Protein AF-A0A976J2D1-F1 (afdb_monomer_lite)

Radius of gyration: 16.51 Å; chains: 1; bounding box: 38×52×34 Å

Structure (mmCIF, N/CA/C/O backbone):
data_AF-A0A976J2D1-F1
#
_entry.id   AF-A0A976J2D1-F1
#
loop_
_atom_site.group_PDB
_atom_site.id
_atom_site.type_symbol
_atom_site.label_atom_id
_atom_site.label_alt_id
_atom_site.label_comp_id
_atom_site.label_asym_id
_atom_site.label_entity_id
_atom_site.label_seq_id
_atom_site.pdbx_PDB_ins_code
_atom_site.Cartn_x
_atom_site.Cartn_y
_atom_site.Cartn_z
_atom_site.occupancy
_atom_site.B_iso_or_equiv
_atom_site.auth_seq_id
_atom_site.auth_comp_id
_atom_site.auth_asym_id
_atom_site.auth_atom_id
_atom_site.pdbx_PDB_model_num
ATOM 1 N N . MET A 1 1 ? 0.236 -21.649 -8.157 1.00 49.22 1 MET A N 1
ATOM 2 C CA . MET A 1 1 ? 1.305 -20.786 -8.704 1.00 49.22 1 MET A CA 1
ATOM 3 C C . MET A 1 1 ? 1.062 -20.647 -10.199 1.00 49.22 1 MET A C 1
ATOM 5 O O . MET A 1 1 ? 0.714 -21.644 -10.824 1.00 49.22 1 MET A O 1
ATOM 9 N N . GLU A 1 2 ? 1.106 -19.418 -10.703 1.00 52.53 2 GLU A N 1
ATOM 10 C CA . GLU A 1 2 ? 0.626 -18.976 -12.023 1.00 52.53 2 GLU A CA 1
ATOM 11 C C . GLU A 1 2 ? 1.461 -19.547 -13.192 1.00 52.53 2 GLU A C 1
ATOM 13 O O . GLU A 1 2 ? 2.640 -19.849 -13.018 1.00 52.53 2 GLU A O 1
ATOM 18 N N . ARG A 1 3 ? 0.825 -19.800 -14.349 1.00 54.25 3 ARG A N 1
ATOM 19 C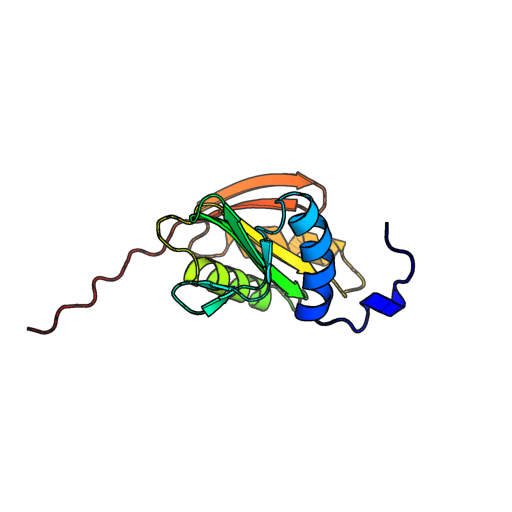 CA . ARG A 1 3 ? 1.388 -20.587 -15.471 1.00 54.25 3 ARG A CA 1
ATOM 20 C C . ARG A 1 3 ? 1.368 -19.867 -16.832 1.00 54.25 3 ARG A C 1
ATOM 22 O O . ARG A 1 3 ? 1.722 -20.495 -17.827 1.00 54.25 3 ARG A O 1
ATOM 29 N N . SER A 1 4 ? 0.962 -18.597 -16.918 1.00 60.34 4 SER A N 1
ATOM 30 C CA . SER A 1 4 ? 0.908 -17.855 -18.186 1.00 60.34 4 SER A CA 1
ATOM 31 C C . SER A 1 4 ? 1.179 -16.355 -17.989 1.00 60.34 4 SER A C 1
ATOM 33 O O . SER A 1 4 ? 0.240 -15.556 -17.933 1.00 60.34 4 SER A O 1
ATOM 35 N N . PRO A 1 5 ? 2.459 -15.940 -17.969 1.00 63.16 5 PRO A N 1
ATOM 36 C CA . PRO A 1 5 ? 2.850 -14.546 -17.742 1.00 63.16 5 PRO A CA 1
ATOM 37 C C . PRO A 1 5 ? 2.219 -13.564 -18.741 1.00 63.16 5 PRO A C 1
ATOM 39 O O . PRO A 1 5 ? 1.953 -12.411 -18.415 1.00 63.16 5 PRO A O 1
ATOM 42 N N . HIS A 1 6 ? 1.944 -14.036 -19.962 1.00 64.62 6 HIS A N 1
ATOM 43 C CA . HIS A 1 6 ? 1.296 -13.253 -21.013 1.00 64.62 6 HIS A CA 1
ATOM 44 C C . HIS A 1 6 ? -0.165 -12.931 -20.687 1.00 64.62 6 HIS A C 1
ATOM 46 O O . HIS A 1 6 ? -0.633 -11.857 -21.038 1.00 64.62 6 HIS A O 1
ATOM 52 N N . ALA A 1 7 ? -0.874 -13.815 -19.977 1.00 62.44 7 ALA A N 1
ATOM 53 C CA . ALA A 1 7 ? -2.265 -13.571 -19.605 1.00 62.44 7 ALA A CA 1
ATOM 54 C C . ALA A 1 7 ? -2.401 -12.395 -18.624 1.00 62.44 7 ALA A C 1
ATOM 56 O O . ALA A 1 7 ? -3.418 -11.716 -18.641 1.00 62.44 7 ALA A O 1
ATOM 57 N N . TYR A 1 8 ? -1.376 -12.131 -17.807 1.00 71.00 8 TYR A N 1
ATOM 58 C CA . TYR A 1 8 ? -1.378 -11.067 -16.796 1.00 71.00 8 TYR A CA 1
ATOM 59 C C . TYR A 1 8 ? -0.777 -9.747 -17.291 1.00 71.00 8 TYR A C 1
ATOM 61 O O . TYR A 1 8 ? -0.958 -8.715 -16.643 1.00 71.00 8 TYR A O 1
ATOM 69 N N . ALA A 1 9 ? -0.066 -9.757 -18.423 1.00 73.94 9 ALA A N 1
ATOM 70 C CA . ALA A 1 9 ? 0.639 -8.582 -18.935 1.00 73.94 9 ALA A CA 1
ATOM 71 C C . ALA A 1 9 ? -0.316 -7.414 -19.237 1.00 73.94 9 ALA A C 1
ATOM 73 O O . ALA A 1 9 ? 0.001 -6.260 -18.928 1.00 73.94 9 ALA A O 1
ATOM 74 N N . ASP A 1 10 ? -1.502 -7.736 -19.759 1.00 80.50 10 ASP A N 1
ATOM 75 C CA . ASP A 1 10 ? -2.490 -6.756 -20.216 1.00 80.50 10 ASP A CA 1
ATOM 76 C C . ASP A 1 10 ? -3.620 -6.507 -19.200 1.00 80.50 10 ASP A C 1
ATOM 78 O O . ASP A 1 10 ? -4.392 -5.566 -19.365 1.00 80.50 10 ASP A O 1
ATOM 82 N N . MET A 1 11 ? -3.690 -7.284 -18.110 1.00 83.81 11 MET A N 1
ATOM 83 C CA . MET A 1 11 ? -4.742 -7.162 -17.090 1.00 83.81 11 MET A CA 1
ATOM 84 C C . MET A 1 11 ? -4.606 -5.880 -16.275 1.00 83.81 11 MET A C 1
ATOM 86 O O . MET A 1 11 ? -3.611 -5.693 -15.573 1.00 83.81 11 MET A O 1
ATOM 90 N N . ASP A 1 12 ? -5.612 -5.016 -16.317 1.00 85.69 12 ASP A N 1
ATOM 91 C CA . ASP A 1 12 ? -5.690 -3.832 -15.464 1.00 85.69 12 ASP A CA 1
ATOM 92 C C . ASP A 1 12 ? -5.867 -4.169 -13.967 1.00 85.69 12 ASP A C 1
ATOM 94 O O . ASP A 1 12 ? -5.976 -5.328 -13.561 1.00 85.69 12 ASP A O 1
ATOM 98 N N . GLU A 1 13 ? -5.838 -3.135 -13.121 1.00 85.94 13 GLU A N 1
ATOM 99 C CA . GLU A 1 13 ? -5.974 -3.260 -11.660 1.00 85.94 13 GLU A CA 1
ATOM 100 C C . GLU A 1 13 ? -7.271 -3.989 -11.270 1.00 85.94 13 GLU A C 1
ATOM 102 O O . GLU A 1 13 ? -7.261 -4.830 -10.368 1.00 85.94 13 GLU A O 1
ATOM 107 N N . GLU A 1 14 ? -8.359 -3.730 -12.000 1.00 81.00 14 GLU A N 1
ATOM 108 C CA . GLU A 1 14 ? -9.673 -4.331 -11.779 1.00 81.00 14 GLU A CA 1
ATOM 109 C C . GLU A 1 14 ? -9.680 -5.834 -12.094 1.00 81.00 14 GLU A C 1
ATOM 111 O O . GLU A 1 14 ? -10.170 -6.651 -11.309 1.00 81.00 14 GLU A O 1
ATOM 116 N N . THR A 1 15 ? -9.073 -6.221 -13.214 1.00 83.19 15 THR A N 1
ATOM 117 C CA . THR A 1 15 ? -8.966 -7.624 -13.618 1.00 83.19 15 THR A CA 1
ATOM 118 C C . THR A 1 15 ? -8.052 -8.402 -12.668 1.00 83.19 15 THR A C 1
ATOM 120 O O . THR A 1 15 ? -8.376 -9.518 -12.251 1.00 83.19 15 THR A O 1
ATOM 123 N N . LEU A 1 16 ? -6.929 -7.799 -12.259 1.00 85.69 16 LEU A N 1
ATOM 124 C CA . LEU A 1 16 ? -6.004 -8.384 -11.284 1.00 85.69 16 LEU A CA 1
ATOM 125 C C . LEU A 1 16 ? -6.659 -8.568 -9.914 1.00 85.69 16 LEU A C 1
ATOM 127 O O . LEU A 1 16 ? -6.451 -9.600 -9.273 1.00 85.69 16 LEU A O 1
ATOM 131 N N . ARG A 1 17 ? -7.506 -7.629 -9.481 1.00 86.19 17 ARG A N 1
ATOM 132 C CA . ARG A 1 17 ? -8.272 -7.734 -8.232 1.00 86.19 17 ARG A CA 1
ATOM 133 C C . ARG A 1 17 ? -9.086 -9.029 -8.154 1.00 86.19 17 ARG A C 1
ATOM 135 O O . ARG A 1 17 ? -9.125 -9.655 -7.090 1.00 86.19 17 ARG A O 1
ATOM 142 N N . PHE A 1 18 ? -9.726 -9.464 -9.244 1.00 78.06 18 PHE A N 1
ATOM 143 C CA . PHE A 1 18 ? -10.544 -10.687 -9.228 1.00 78.06 18 PHE A CA 1
ATOM 144 C C . PHE A 1 18 ? -9.746 -11.940 -8.843 1.00 78.06 18 PHE A C 1
ATOM 146 O O . PHE A 1 18 ? -10.285 -12.831 -8.186 1.00 78.06 18 PHE A O 1
ATOM 153 N N . GLN A 1 19 ? -8.448 -11.973 -9.152 1.00 81.88 19 GLN A N 1
ATOM 154 C CA . GLN A 1 19 ? -7.547 -13.071 -8.783 1.00 81.88 19 GLN A CA 1
ATOM 155 C C . GLN A 1 19 ? -7.400 -13.221 -7.260 1.00 81.88 19 GLN A C 1
ATOM 157 O O . GLN A 1 19 ? -7.154 -14.322 -6.770 1.00 81.88 19 GLN A O 1
ATOM 162 N N . PHE A 1 20 ? -7.592 -12.134 -6.506 1.00 82.19 20 PHE A N 1
ATOM 163 C CA . PHE A 1 20 ? -7.569 -12.131 -5.042 1.00 82.19 20 PHE A CA 1
ATOM 164 C C . PHE A 1 20 ? -8.960 -12.306 -4.436 1.00 82.19 20 PHE A C 1
ATOM 166 O O . PHE A 1 20 ? -9.099 -12.973 -3.413 1.00 82.19 20 PHE A O 1
ATOM 173 N N . LEU A 1 21 ? -10.006 -11.762 -5.063 1.00 77.25 21 LEU A N 1
ATOM 174 C CA . LEU A 1 21 ? -11.371 -11.892 -4.545 1.00 77.25 21 LEU A CA 1
ATOM 175 C C . LEU A 1 21 ? -11.855 -13.340 -4.493 1.00 77.25 21 LEU A C 1
ATOM 177 O O . LEU A 1 21 ? -12.550 -13.697 -3.548 1.00 77.25 21 LEU A O 1
ATOM 181 N N . VAL A 1 22 ? -11.484 -14.181 -5.461 1.00 75.81 22 VAL A N 1
ATOM 182 C CA . VAL A 1 22 ? -11.879 -15.601 -5.479 1.00 75.81 22 VAL A CA 1
ATOM 183 C C . VAL A 1 22 ? -11.387 -16.359 -4.231 1.00 75.81 22 VAL A C 1
ATOM 185 O O . VAL A 1 22 ? -12.225 -16.895 -3.502 1.00 75.81 22 VAL A O 1
ATOM 188 N N . PRO A 1 23 ? -10.075 -16.397 -3.912 1.00 77.44 23 PRO A N 1
ATOM 189 C CA . PRO A 1 23 ? -9.601 -17.078 -2.708 1.00 77.44 23 PRO A CA 1
ATOM 190 C C . PRO A 1 23 ? -10.050 -16.390 -1.411 1.00 77.44 23 PRO A C 1
ATOM 192 O O . PRO A 1 23 ? -10.296 -17.076 -0.419 1.00 77.44 23 PRO A O 1
ATOM 195 N N . LEU A 1 24 ? -10.195 -15.058 -1.399 1.00 79.19 24 LEU A N 1
ATOM 196 C CA . LEU A 1 24 ? -10.734 -14.347 -0.235 1.00 79.19 24 LEU A CA 1
ATOM 197 C C . LEU A 1 24 ? -12.188 -14.749 0.035 1.00 79.19 24 LEU A C 1
ATOM 199 O O . LEU A 1 24 ? -12.519 -15.066 1.172 1.00 79.19 24 LEU A O 1
ATOM 203 N N . ASN A 1 25 ? -13.036 -14.828 -0.991 1.00 73.38 25 ASN A N 1
ATOM 204 C CA . ASN A 1 25 ? -14.426 -15.258 -0.829 1.00 73.38 25 ASN A CA 1
ATOM 205 C C . ASN A 1 25 ? -14.563 -16.714 -0.394 1.00 73.38 25 ASN A C 1
ATOM 207 O O . ASN A 1 25 ? -15.468 -17.021 0.374 1.00 73.38 25 ASN A O 1
ATOM 211 N N . ALA A 1 26 ? -13.652 -17.596 -0.812 1.00 73.94 26 ALA A N 1
ATOM 212 C CA . ALA A 1 26 ? -13.616 -18.964 -0.301 1.00 73.94 26 ALA A CA 1
ATOM 213 C C . ALA A 1 26 ? -13.276 -19.015 1.201 1.00 73.94 26 ALA A C 1
ATOM 215 O O . ALA A 1 26 ? -13.805 -19.852 1.925 1.00 73.94 26 ALA A O 1
ATOM 216 N N . LYS A 1 27 ? -12.400 -18.120 1.676 1.00 76.25 27 LYS A N 1
ATOM 217 C CA . LYS A 1 27 ? -11.959 -18.070 3.078 1.00 76.25 27 LYS A CA 1
ATOM 218 C C . LYS A 1 27 ? -12.945 -17.357 4.004 1.00 76.25 27 LYS A C 1
ATOM 220 O O . LYS A 1 27 ? -13.070 -17.740 5.160 1.00 76.25 27 LYS A O 1
ATOM 225 N N . PHE A 1 28 ? -13.580 -16.299 3.517 1.00 69.62 28 PHE A N 1
ATOM 226 C CA . PHE A 1 28 ? -14.510 -15.463 4.278 1.00 69.62 28 PHE A CA 1
ATOM 227 C C . PHE A 1 28 ? -15.972 -15.763 3.921 1.00 69.62 28 PHE A C 1
ATOM 229 O O . PHE A 1 28 ? -16.818 -14.897 4.084 1.00 69.62 28 PHE A O 1
ATOM 236 N N . GLU A 1 29 ? -16.260 -16.956 3.384 1.00 69.25 29 GLU A N 1
ATOM 237 C CA . GLU A 1 29 ? -17.617 -17.452 3.086 1.00 69.25 29 GLU A CA 1
ATOM 238 C C . GLU A 1 29 ? -18.508 -16.451 2.316 1.00 69.25 29 GLU A C 1
ATOM 240 O O . GLU A 1 29 ? -19.706 -16.331 2.554 1.00 69.25 29 GLU A O 1
ATOM 245 N N . GLY A 1 30 ? -17.921 -15.714 1.366 1.00 60.78 30 GLY A N 1
ATOM 246 C CA . GLY A 1 30 ? -18.632 -14.718 0.554 1.00 60.78 30 GLY A CA 1
ATOM 247 C C . GLY A 1 30 ? -18.718 -13.305 1.149 1.00 60.78 30 GLY A C 1
ATOM 248 O O . GLY A 1 30 ? -19.339 -12.429 0.544 1.00 60.78 30 GLY A O 1
ATOM 249 N N . GLU A 1 31 ? -18.095 -13.034 2.301 1.00 64.00 31 GLU A N 1
ATOM 250 C CA . GLU A 1 31 ? -18.097 -11.696 2.911 1.00 64.00 31 GLU A CA 1
ATOM 251 C C . GLU A 1 31 ? -17.081 -10.709 2.277 1.00 64.00 31 GLU A C 1
ATOM 253 O O . GLU A 1 31 ? -16.995 -9.551 2.709 1.00 64.00 31 GLU A O 1
ATOM 258 N N . ALA A 1 32 ? -16.327 -11.121 1.244 1.00 58.47 32 ALA A N 1
ATOM 259 C CA . ALA A 1 32 ? -15.401 -10.263 0.499 1.00 58.47 32 ALA A CA 1
ATOM 260 C C . ALA A 1 32 ? -16.056 -9.694 -0.776 1.00 58.47 32 ALA A C 1
ATOM 262 O O . ALA A 1 32 ? -16.336 -10.392 -1.752 1.00 58.47 32 ALA A O 1
ATOM 263 N N . ARG A 1 33 ? -16.266 -8.380 -0.803 1.00 59.31 33 ARG A N 1
ATOM 264 C CA . ARG A 1 33 ? -16.877 -7.663 -1.927 1.00 59.31 33 ARG A CA 1
ATOM 265 C C . ARG A 1 33 ? -15.809 -6.939 -2.743 1.00 59.31 33 ARG A C 1
ATOM 267 O O . ARG A 1 33 ? -14.901 -6.326 -2.183 1.00 59.31 33 ARG A O 1
ATOM 274 N N . GLY A 1 34 ? -15.928 -7.010 -4.067 1.00 52.91 34 GLY A N 1
ATOM 275 C CA . GLY A 1 34 ? -15.244 -6.090 -4.973 1.00 52.91 34 GLY A CA 1
ATOM 276 C C . GLY A 1 34 ? -16.065 -4.817 -5.134 1.00 52.91 34 GLY A C 1
ATOM 277 O O . GLY A 1 34 ? -17.291 -4.896 -5.109 1.00 52.91 34 GLY A O 1
ATOM 278 N N . GLU A 1 35 ? -15.402 -3.674 -5.305 1.00 56.22 35 GLU A N 1
ATOM 279 C CA . GLU A 1 35 ? -16.065 -2.392 -5.597 1.00 56.22 35 GLU A CA 1
ATOM 280 C C . GLU A 1 35 ? -17.070 -1.948 -4.531 1.00 56.22 35 GLU A C 1
ATOM 282 O O . GLU A 1 35 ? -18.226 -1.625 -4.811 1.00 56.22 35 GLU A O 1
ATOM 287 N N . ALA A 1 36 ? -16.640 -1.937 -3.275 1.00 53.47 36 ALA A N 1
ATOM 288 C CA . ALA A 1 36 ? -17.491 -1.435 -2.213 1.00 53.47 36 ALA A CA 1
ATOM 289 C C . ALA A 1 36 ? -17.302 0.077 -2.044 1.00 53.47 36 ALA A C 1
ATOM 291 O O . ALA A 1 36 ? -16.182 0.582 -1.962 1.00 53.47 36 ALA A O 1
ATOM 292 N N . PHE A 1 37 ? -18.410 0.808 -1.966 1.00 47.94 37 PHE A N 1
ATOM 293 C CA . PHE A 1 37 ? -18.402 2.213 -1.582 1.00 47.94 37 PHE A CA 1
ATOM 294 C C . PHE A 1 37 ? -18.179 2.309 -0.067 1.00 47.94 37 PHE A C 1
ATOM 296 O O . PHE A 1 37 ? -18.995 1.808 0.707 1.00 47.94 37 PHE A O 1
ATOM 303 N N . ASN A 1 38 ? -17.093 2.951 0.365 1.00 48.78 38 ASN A N 1
ATOM 304 C CA . ASN A 1 38 ? -16.902 3.348 1.761 1.00 48.78 38 ASN A CA 1
ATOM 305 C C . ASN A 1 38 ? -16.761 4.870 1.819 1.00 48.78 38 ASN A C 1
ATOM 307 O O . ASN A 1 38 ? -16.079 5.416 0.964 1.00 48.78 38 ASN A O 1
ATOM 311 N N . TYR A 1 39 ? -17.424 5.497 2.799 1.00 42.38 39 TYR A N 1
ATOM 312 C CA . TYR A 1 39 ? -17.551 6.915 3.215 1.00 42.38 39 TYR A CA 1
ATOM 313 C C . TYR A 1 39 ? -17.088 8.078 2.288 1.00 42.38 39 TYR A C 1
ATOM 315 O O . TYR A 1 39 ? -17.737 9.119 2.294 1.00 42.38 39 TYR A O 1
ATOM 323 N N . GLY A 1 40 ? -16.024 7.946 1.490 1.00 45.09 40 GLY A N 1
ATOM 324 C CA . GLY A 1 40 ? -15.522 8.936 0.527 1.00 45.09 40 GLY A CA 1
ATOM 325 C C . GLY A 1 40 ? -15.103 8.407 -0.862 1.00 45.09 40 GLY A C 1
ATOM 326 O O . GLY A 1 40 ? -14.535 9.183 -1.626 1.00 45.09 40 GLY A O 1
ATOM 327 N N . GLY A 1 41 ? -15.344 7.135 -1.226 1.00 51.81 41 GLY A N 1
ATOM 328 C CA . GLY A 1 41 ? -15.043 6.613 -2.574 1.00 51.81 41 GLY A CA 1
ATOM 329 C C . GLY A 1 41 ? -15.197 5.094 -2.773 1.00 51.81 41 GLY A C 1
ATOM 330 O O . GLY A 1 41 ? -15.730 4.388 -1.916 1.00 51.81 41 GLY A O 1
ATOM 331 N N . LYS A 1 42 ? -14.758 4.605 -3.944 1.00 64.06 42 LYS A N 1
ATOM 332 C CA . LYS A 1 42 ? -14.764 3.189 -4.363 1.00 64.06 42 LYS A CA 1
ATOM 333 C C . LYS A 1 42 ? -13.450 2.543 -3.916 1.00 64.06 42 LYS A C 1
ATOM 335 O O . LYS A 1 42 ? -12.397 3.001 -4.343 1.00 64.06 42 LYS A O 1
ATOM 340 N N . THR A 1 43 ? -13.507 1.512 -3.070 1.00 64.00 43 THR A N 1
ATOM 341 C CA . THR A 1 43 ? -12.333 0.674 -2.778 1.00 64.00 43 THR A CA 1
ATOM 342 C C . THR A 1 43 ? -12.378 -0.611 -3.591 1.00 64.00 43 THR A C 1
ATOM 344 O O . THR A 1 43 ? -13.455 -1.155 -3.862 1.00 64.00 43 THR A O 1
ATOM 347 N N . ASP A 1 44 ? -11.201 -1.096 -3.970 1.00 70.81 44 ASP A N 1
ATOM 348 C CA . ASP A 1 44 ? -11.054 -2.302 -4.772 1.00 70.81 44 ASP A CA 1
ATOM 349 C C . ASP A 1 44 ? -11.547 -3.548 -4.023 1.00 70.81 44 ASP A C 1
ATOM 351 O O . ASP A 1 44 ? -12.401 -4.273 -4.533 1.00 70.81 44 ASP A O 1
ATOM 355 N N . ILE A 1 45 ? -11.081 -3.788 -2.796 1.00 80.25 45 ILE A N 1
ATOM 356 C CA . ILE A 1 45 ? -11.445 -4.957 -1.985 1.00 80.25 45 ILE A CA 1
ATOM 357 C C . ILE A 1 45 ? -11.971 -4.491 -0.629 1.00 80.25 45 ILE A C 1
ATOM 359 O O . ILE A 1 45 ? -11.261 -3.836 0.130 1.00 80.25 45 ILE A O 1
ATOM 363 N N . LEU A 1 46 ? -13.183 -4.911 -0.271 1.00 82.75 46 LEU A N 1
ATOM 364 C CA . LEU A 1 46 ? -13.723 -4.744 1.076 1.00 82.75 46 LEU A CA 1
ATOM 365 C C . LEU A 1 46 ? -14.111 -6.101 1.644 1.00 82.75 46 LEU A C 1
ATOM 367 O O . LEU A 1 46 ? -14.932 -6.808 1.065 1.00 82.75 46 LEU A O 1
ATOM 371 N N . ILE A 1 47 ? -13.567 -6.440 2.807 1.00 77.38 47 ILE A N 1
ATOM 372 C CA . ILE A 1 47 ? -14.006 -7.615 3.558 1.00 77.38 47 ILE A CA 1
ATOM 373 C C . ILE A 1 47 ? -14.807 -7.122 4.750 1.00 77.38 47 ILE A C 1
ATOM 375 O O . ILE A 1 47 ? -14.318 -6.339 5.575 1.00 77.38 47 ILE A O 1
ATOM 379 N N . THR A 1 48 ? -16.047 -7.583 4.825 1.00 74.81 48 THR A N 1
ATOM 380 C CA . THR A 1 48 ? -16.915 -7.349 5.976 1.00 74.81 48 THR A CA 1
ATOM 381 C C . THR A 1 48 ? -16.987 -8.605 6.829 1.00 74.81 48 THR A C 1
ATOM 383 O O . THR A 1 48 ? -16.712 -9.681 6.329 1.00 74.81 48 THR A O 1
ATOM 386 N N . SER A 1 49 ? -17.321 -8.483 8.107 1.00 72.88 49 SER A N 1
ATOM 387 C CA . SER A 1 49 ? -17.743 -9.619 8.916 1.00 72.88 49 SER A CA 1
ATOM 388 C C . SER A 1 49 ? -18.694 -9.167 10.007 1.00 72.88 49 SER A C 1
ATOM 390 O O . SER A 1 49 ? -18.446 -8.161 10.681 1.00 72.88 49 SER A O 1
ATOM 392 N N . GLN A 1 50 ? -19.823 -9.868 10.147 1.00 73.94 50 GLN A N 1
ATOM 393 C CA . GLN A 1 50 ? -20.895 -9.508 11.090 1.00 73.94 50 GLN A CA 1
ATOM 394 C C . GLN A 1 50 ? -21.348 -8.038 10.951 1.00 73.94 50 GLN A C 1
ATOM 396 O O . GLN A 1 50 ? -21.530 -7.326 11.940 1.00 73.94 50 GLN A O 1
ATOM 401 N N . GLY A 1 51 ? -21.457 -7.544 9.714 1.00 69.31 51 GLY A N 1
ATOM 402 C CA . GLY A 1 51 ? -21.862 -6.162 9.426 1.00 69.31 51 GLY A CA 1
ATOM 403 C C . GLY A 1 51 ? -20.805 -5.089 9.725 1.00 69.31 51 GLY A C 1
ATOM 404 O O . GLY A 1 51 ? -21.129 -3.902 9.708 1.00 69.31 51 GLY A O 1
ATOM 405 N N . ARG A 1 52 ? -19.550 -5.472 10.001 1.00 70.88 52 ARG A N 1
ATOM 406 C CA . ARG A 1 52 ? -18.424 -4.549 10.221 1.00 70.88 52 ARG A CA 1
ATOM 407 C C . ARG A 1 52 ? -17.384 -4.681 9.119 1.00 70.88 52 ARG A C 1
ATOM 409 O O . ARG A 1 52 ? -17.070 -5.791 8.713 1.00 70.88 52 ARG A O 1
ATOM 416 N N . ASN A 1 53 ? -16.797 -3.570 8.691 1.00 74.00 53 ASN A N 1
ATOM 417 C CA . ASN A 1 53 ? -15.628 -3.586 7.816 1.00 74.00 53 ASN A CA 1
ATOM 418 C C . ASN A 1 53 ? -14.418 -4.074 8.621 1.00 74.00 53 ASN A C 1
ATOM 420 O O . ASN A 1 53 ? -14.085 -3.492 9.654 1.00 74.00 53 ASN A O 1
ATOM 424 N N . ILE A 1 54 ? -13.792 -5.163 8.182 1.00 76.62 54 ILE A N 1
ATOM 425 C CA . ILE A 1 54 ? -12.629 -5.744 8.871 1.00 76.62 54 ILE A CA 1
ATOM 426 C C . ILE A 1 54 ? -11.331 -5.561 8.085 1.00 76.62 54 ILE A C 1
ATOM 428 O O . ILE A 1 54 ? -10.249 -5.690 8.660 1.00 76.62 54 ILE A O 1
ATOM 432 N N . PHE A 1 55 ? -11.425 -5.257 6.788 1.00 81.12 55 PHE A N 1
ATOM 433 C CA . PHE A 1 55 ? -10.267 -5.049 5.931 1.00 81.12 55 PHE A CA 1
ATOM 434 C C . PHE A 1 55 ? -10.622 -4.263 4.670 1.00 81.12 55 PHE A C 1
ATOM 436 O O . PHE A 1 55 ? -11.624 -4.557 4.015 1.00 81.12 55 PHE A O 1
ATOM 443 N N . ILE A 1 56 ? -9.748 -3.325 4.309 1.00 84.56 56 ILE A N 1
ATOM 444 C CA . ILE A 1 56 ? -9.791 -2.580 3.048 1.00 84.56 56 ILE A CA 1
ATOM 445 C C . ILE A 1 56 ? -8.525 -2.895 2.248 1.00 84.56 56 ILE A C 1
ATOM 447 O O . ILE A 1 56 ? -7.419 -2.814 2.777 1.00 84.56 56 ILE A O 1
ATOM 451 N N . GLY A 1 57 ? -8.675 -3.259 0.982 1.00 88.00 57 GLY A N 1
ATOM 452 C CA . GLY A 1 57 ? -7.573 -3.507 0.063 1.00 88.00 57 GLY A CA 1
ATOM 453 C C . GLY A 1 57 ? -7.681 -2.607 -1.157 1.00 88.00 57 GLY A C 1
ATOM 454 O O . GLY A 1 57 ? -8.711 -2.605 -1.820 1.00 88.00 57 GLY A O 1
ATOM 455 N N . GLU A 1 58 ? -6.611 -1.893 -1.479 1.00 89.88 58 GLU A N 1
ATOM 456 C CA . GLU A 1 58 ? -6.501 -1.101 -2.704 1.00 89.88 58 GLU A CA 1
ATOM 457 C C . GLU A 1 58 ? -5.529 -1.784 -3.668 1.00 89.88 58 GLU A C 1
ATOM 459 O O . GLU A 1 58 ? -4.430 -2.178 -3.278 1.00 89.88 58 GLU A O 1
ATOM 464 N N . CYS A 1 59 ? -5.927 -1.947 -4.922 1.00 91.00 59 CYS A N 1
ATOM 465 C CA . CYS A 1 59 ? -5.127 -2.567 -5.967 1.00 91.00 59 CYS A CA 1
ATOM 466 C C . CYS A 1 59 ? -4.447 -1.473 -6.793 1.00 91.00 59 CYS A C 1
ATOM 468 O O . CYS A 1 59 ? -5.089 -0.540 -7.270 1.00 91.00 59 CYS A O 1
ATOM 470 N N . LYS A 1 60 ? -3.126 -1.567 -6.969 1.00 93.00 60 LYS A N 1
ATOM 471 C CA . LYS A 1 60 ? -2.372 -0.581 -7.753 1.00 93.00 60 LYS A CA 1
ATOM 472 C C . LYS A 1 60 ? -1.310 -1.237 -8.601 1.00 93.00 60 LYS A C 1
ATOM 474 O O . LYS A 1 60 ? -0.529 -2.043 -8.111 1.00 93.00 60 LYS A O 1
ATOM 479 N N . ILE A 1 61 ? -1.205 -0.833 -9.860 1.00 93.69 61 ILE A N 1
ATOM 480 C CA . ILE A 1 61 ? -0.022 -1.102 -10.670 1.00 93.69 61 ILE A CA 1
ATOM 481 C C . ILE A 1 61 ? 1.023 -0.041 -10.332 1.00 93.69 61 ILE A C 1
ATOM 483 O O . ILE A 1 61 ? 0.771 1.162 -10.412 1.00 93.69 61 ILE A O 1
ATOM 487 N N . TRP A 1 62 ? 2.230 -0.480 -9.980 1.00 95.19 62 TRP A N 1
ATOM 488 C CA . TRP A 1 62 ? 3.340 0.417 -9.702 1.00 95.19 62 TRP A CA 1
ATOM 489 C C . TRP A 1 62 ? 3.670 1.280 -10.926 1.00 95.19 62 TRP A C 1
ATOM 491 O O . TRP A 1 62 ? 4.134 0.785 -11.957 1.00 95.19 62 TRP A O 1
ATOM 501 N N . LYS A 1 63 ? 3.489 2.592 -10.759 1.00 94.94 63 LYS A N 1
ATOM 502 C CA . LYS A 1 63 ? 3.841 3.644 -11.729 1.00 94.94 63 LYS A CA 1
ATOM 503 C C . LYS A 1 63 ? 4.903 4.614 -11.192 1.00 94.94 63 LYS A C 1
ATOM 505 O O . LYS A 1 63 ? 5.247 5.583 -11.860 1.00 94.94 63 LYS A O 1
ATOM 510 N N . GLY A 1 64 ? 5.439 4.349 -9.998 1.00 96.06 64 GLY A N 1
ATOM 511 C CA . GLY A 1 64 ? 6.438 5.179 -9.326 1.00 96.06 64 GLY A CA 1
ATOM 512 C C . GLY A 1 64 ? 6.019 5.624 -7.925 1.00 96.06 64 GLY A C 1
ATOM 513 O O . GLY A 1 64 ? 4.898 5.395 -7.483 1.00 96.06 64 GLY A O 1
ATOM 514 N N . GLU A 1 65 ? 6.940 6.302 -7.243 1.00 97.38 65 GLU A N 1
ATOM 515 C CA . GLU A 1 65 ? 6.810 6.726 -5.841 1.00 97.38 65 GLU A CA 1
ATOM 516 C C . GLU A 1 65 ? 5.632 7.690 -5.633 1.00 97.38 65 GLU A C 1
ATOM 518 O O . GLU A 1 65 ? 4.907 7.575 -4.650 1.00 97.38 65 GLU A O 1
ATOM 523 N N . LYS A 1 66 ? 5.382 8.587 -6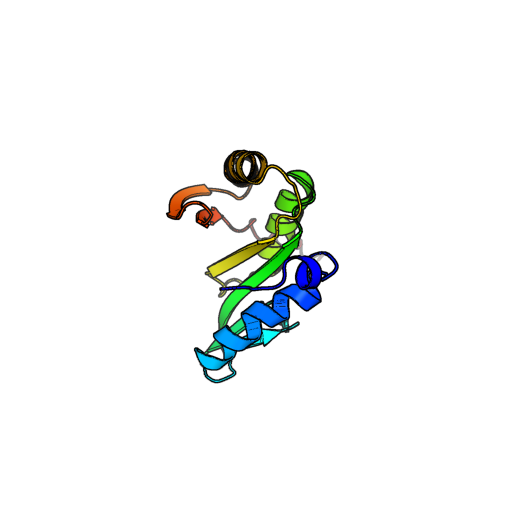.598 1.00 96.69 66 LYS A N 1
ATOM 524 C CA . LYS A 1 66 ? 4.234 9.510 -6.579 1.00 96.69 66 LYS A CA 1
ATOM 525 C C . LYS A 1 66 ? 2.898 8.762 -6.571 1.00 96.69 66 LYS A C 1
ATOM 527 O O . LYS A 1 66 ? 2.056 9.053 -5.736 1.00 96.69 66 LYS A O 1
ATOM 532 N N . ALA A 1 67 ? 2.748 7.760 -7.441 1.00 95.88 67 ALA A N 1
ATOM 533 C CA . ALA A 1 67 ? 1.531 6.951 -7.513 1.00 95.88 67 ALA A CA 1
ATOM 534 C C . ALA A 1 67 ? 1.318 6.113 -6.241 1.00 95.88 67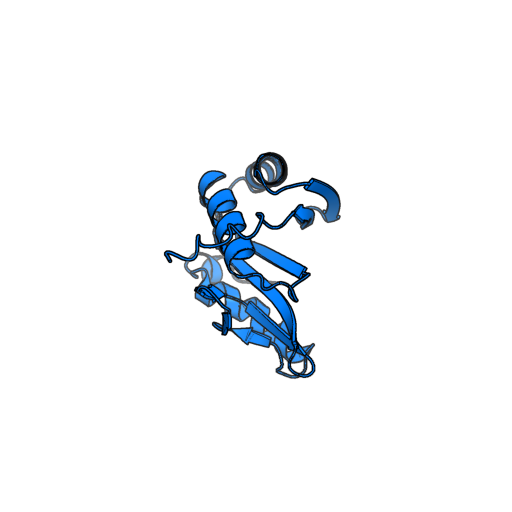 ALA A C 1
ATOM 536 O O . ALA A 1 67 ? 0.185 5.922 -5.815 1.00 95.88 67 ALA A O 1
ATOM 537 N N . LEU A 1 68 ? 2.399 5.633 -5.609 1.00 97.19 68 LEU A N 1
ATOM 538 C CA . LEU A 1 68 ? 2.296 4.975 -4.306 1.00 97.19 68 LEU A CA 1
ATOM 539 C C . LEU A 1 68 ? 1.856 5.962 -3.215 1.00 97.19 68 LEU A C 1
ATOM 541 O O . LEU A 1 68 ? 0.984 5.614 -2.431 1.00 97.19 68 LEU A O 1
ATOM 545 N N . SER A 1 69 ? 2.404 7.181 -3.182 1.00 96.62 69 SER A N 1
ATOM 546 C CA . SER A 1 69 ? 1.967 8.211 -2.228 1.00 96.62 69 SER A CA 1
ATOM 547 C C . SER A 1 69 ? 0.481 8.539 -2.387 1.00 96.62 69 SER A C 1
ATOM 549 O O . SER A 1 69 ? -0.247 8.532 -1.404 1.00 96.62 69 SER A O 1
ATOM 551 N N . GLU A 1 70 ? 0.015 8.730 -3.624 1.00 94.81 70 GLU A N 1
ATOM 552 C CA . GLU A 1 70 ? -1.401 8.984 -3.927 1.00 94.81 70 GLU A CA 1
ATOM 553 C C . GLU A 1 70 ? -2.302 7.811 -3.500 1.00 94.81 70 GLU A C 1
ATOM 555 O O . GLU A 1 70 ? -3.413 8.022 -3.021 1.00 94.81 70 GLU A O 1
ATOM 560 N N . ALA A 1 71 ? -1.823 6.568 -3.615 1.00 93.88 71 ALA A N 1
ATOM 561 C CA . ALA A 1 71 ? -2.552 5.397 -3.131 1.00 93.88 71 ALA A CA 1
ATOM 562 C C . ALA A 1 71 ? -2.642 5.344 -1.595 1.00 93.88 71 ALA A C 1
ATOM 564 O O . ALA A 1 71 ? -3.667 4.918 -1.064 1.00 93.88 71 ALA A O 1
ATOM 565 N N . ILE A 1 72 ? -1.603 5.789 -0.877 1.00 94.81 72 ILE A N 1
ATOM 566 C CA . ILE A 1 72 ? -1.649 5.938 0.587 1.00 94.81 72 ILE A CA 1
ATOM 567 C C . ILE A 1 72 ? -2.719 6.971 0.959 1.00 94.81 72 ILE A C 1
ATOM 569 O O . ILE A 1 72 ? -3.586 6.662 1.777 1.00 94.81 72 ILE A O 1
ATOM 573 N N . ASP A 1 73 ? -2.705 8.149 0.326 1.00 92.38 73 ASP A N 1
ATOM 574 C CA . ASP A 1 73 ? -3.710 9.200 0.540 1.00 92.38 73 ASP A CA 1
ATOM 575 C C . ASP A 1 73 ? -5.133 8.676 0.291 1.00 92.38 73 ASP A C 1
ATOM 577 O O . ASP A 1 73 ? -6.034 8.873 1.111 1.00 92.38 73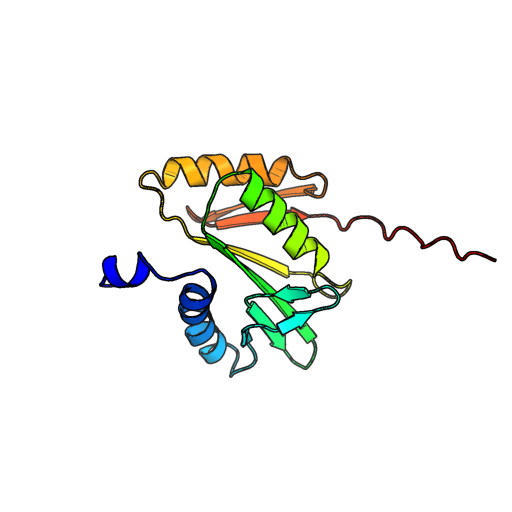 ASP A O 1
ATOM 581 N N . GLN A 1 74 ? -5.326 7.952 -0.815 1.00 88.25 74 GLN A N 1
ATOM 582 C CA . GLN A 1 74 ? -6.607 7.359 -1.185 1.00 88.25 74 GLN A CA 1
ATOM 583 C C . GLN A 1 74 ? -7.104 6.367 -0.120 1.00 88.25 74 GLN A C 1
ATOM 585 O O . GLN A 1 74 ? -8.235 6.491 0.355 1.00 88.25 74 GLN A O 1
ATOM 590 N N . VAL A 1 75 ? -6.258 5.420 0.306 1.00 89.19 75 VAL A N 1
ATOM 591 C CA . VAL A 1 75 ? -6.609 4.444 1.352 1.00 89.19 75 VAL A CA 1
ATOM 592 C C . VAL A 1 75 ? -6.958 5.155 2.655 1.00 89.19 75 VAL A C 1
ATOM 594 O O . VAL A 1 75 ? -8.003 4.872 3.240 1.00 89.19 75 VAL A O 1
ATOM 597 N N . LEU A 1 76 ? -6.131 6.104 3.102 1.00 89.06 76 LEU A N 1
ATOM 598 C CA . LEU A 1 76 ? -6.369 6.848 4.342 1.00 89.06 76 LEU A CA 1
ATOM 599 C C . LEU A 1 76 ? -7.656 7.686 4.283 1.00 89.06 76 LEU A C 1
ATOM 601 O O . LEU A 1 76 ? -8.337 7.814 5.303 1.00 89.06 76 LEU A O 1
ATOM 605 N N . GLY A 1 77 ? -8.017 8.202 3.104 1.00 85.00 77 GLY A N 1
ATOM 606 C CA . GLY A 1 77 ? -9.272 8.915 2.864 1.00 85.00 77 GLY A CA 1
ATOM 607 C C . GLY A 1 77 ? -10.524 8.041 3.003 1.00 85.00 77 GLY A C 1
ATOM 608 O O . GLY A 1 77 ? -11.579 8.545 3.390 1.00 85.00 77 GLY A O 1
ATOM 609 N N . TYR A 1 78 ? -10.420 6.734 2.744 1.00 74.94 78 TYR A N 1
ATOM 610 C CA . TYR A 1 78 ? -11.546 5.795 2.850 1.00 74.94 78 TYR A CA 1
ATOM 611 C C . TYR A 1 78 ? -11.755 5.228 4.248 1.00 74.94 78 TYR A C 1
ATOM 613 O O . TYR A 1 78 ? -12.858 4.779 4.562 1.00 74.94 78 TYR A O 1
ATOM 621 N N . LEU A 1 79 ? -10.724 5.233 5.094 1.00 79.06 79 LEU A N 1
ATOM 622 C CA . LEU A 1 79 ? -10.835 4.663 6.430 1.00 79.06 79 LEU A CA 1
ATOM 623 C C . LEU A 1 79 ? -11.807 5.490 7.280 1.00 79.06 79 LEU A C 1
ATOM 625 O O . LEU A 1 79 ? -11.603 6.678 7.552 1.00 79.06 79 LEU A O 1
ATOM 629 N N . SER A 1 80 ? -12.846 4.843 7.794 1.00 75.12 80 SER A N 1
ATOM 630 C CA . SER A 1 80 ? -13.680 5.346 8.885 1.00 75.12 80 SER A CA 1
ATOM 631 C C . SER A 1 80 ? -12.987 5.123 10.234 1.00 75.12 80 SER A C 1
ATOM 633 O O . SER A 1 80 ? -11.999 4.397 10.329 1.00 75.12 80 SER A O 1
ATOM 635 N N . TRP A 1 81 ? -13.479 5.744 11.309 1.00 70.81 81 TRP A N 1
ATOM 636 C CA . TRP A 1 81 ? -12.886 5.589 12.649 1.00 70.81 81 TRP A CA 1
ATOM 637 C C . TRP A 1 81 ? -12.908 4.143 13.172 1.00 70.81 81 TRP A C 1
ATOM 639 O O . TRP A 1 81 ? -12.208 3.831 14.131 1.00 70.81 81 TRP A O 1
ATOM 649 N N . ARG A 1 82 ? -13.715 3.269 12.556 1.00 72.25 82 ARG A N 1
ATOM 650 C CA . ARG A 1 82 ? -13.796 1.841 12.880 1.00 72.25 82 ARG A CA 1
ATOM 651 C C . ARG A 1 82 ? -12.806 0.991 12.081 1.00 72.25 82 ARG A C 1
ATOM 653 O O . ARG A 1 82 ? -12.530 -0.134 12.489 1.00 72.25 82 ARG A O 1
ATOM 660 N N . ASP A 1 83 ? -12.277 1.512 10.977 1.00 78.81 83 ASP A N 1
ATOM 661 C CA . ASP A 1 83 ? -11.370 0.776 10.103 1.00 78.81 83 ASP A CA 1
ATOM 662 C C . ASP A 1 83 ? -9.943 0.853 10.658 1.00 78.81 83 ASP A C 1
ATOM 664 O O . ASP A 1 83 ? -9.358 1.928 10.781 1.00 78.81 83 ASP A O 1
ATOM 668 N N . THR A 1 84 ? -9.387 -0.303 11.024 1.00 81.56 84 THR A N 1
ATOM 669 C CA . THR A 1 84 ? -8.072 -0.403 11.689 1.00 81.56 84 THR A CA 1
ATOM 670 C C . THR A 1 84 ? -7.024 -1.137 10.860 1.00 81.56 84 THR A C 1
ATOM 672 O O . THR A 1 84 ? -5.851 -1.146 11.230 1.00 81.56 84 THR A O 1
ATOM 675 N N . LYS A 1 85 ? -7.425 -1.76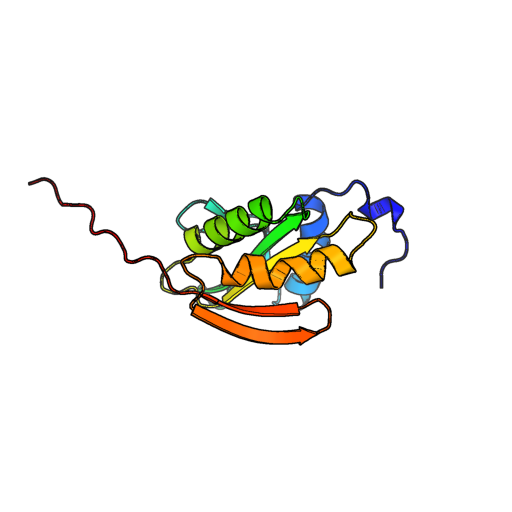6 9.749 1.00 86.19 85 LYS A N 1
ATOM 676 C CA . LYS A 1 85 ? -6.537 -2.545 8.883 1.00 86.19 85 LYS A CA 1
ATOM 677 C C . LYS A 1 85 ? -6.823 -2.271 7.416 1.00 86.19 85 LYS A C 1
ATOM 679 O O . LYS A 1 85 ? -7.961 -2.401 6.966 1.00 86.19 85 LYS A O 1
ATOM 684 N N . ALA A 1 86 ? -5.763 -1.955 6.684 1.00 90.81 86 ALA A N 1
ATOM 685 C CA . ALA A 1 86 ? -5.797 -1.787 5.244 1.00 90.81 86 ALA A CA 1
ATOM 686 C C . ALA A 1 86 ? -4.536 -2.363 4.594 1.00 90.81 86 ALA A C 1
ATOM 688 O O . ALA A 1 86 ? -3.513 -2.532 5.262 1.00 90.81 86 ALA A O 1
ATOM 689 N N . ALA A 1 87 ? -4.606 -2.642 3.297 1.00 92.44 87 ALA A N 1
ATOM 690 C CA . ALA A 1 87 ? -3.455 -3.024 2.493 1.00 92.44 87 ALA A CA 1
ATOM 691 C C . ALA A 1 87 ? -3.493 -2.369 1.113 1.00 92.44 87 ALA A C 1
ATOM 693 O O . ALA A 1 87 ? -4.558 -2.146 0.544 1.00 92.44 87 ALA A O 1
ATOM 694 N N . ILE A 1 88 ? -2.308 -2.144 0.550 1.00 94.69 88 ILE A N 1
ATOM 695 C CA . ILE A 1 88 ? -2.134 -1.836 -0.868 1.00 94.69 88 ILE A CA 1
ATOM 696 C C . ILE A 1 88 ? -1.528 -3.077 -1.522 1.00 94.69 88 ILE A C 1
ATOM 698 O O . ILE A 1 88 ? -0.410 -3.479 -1.194 1.00 94.69 88 ILE A O 1
ATOM 702 N N . LEU A 1 89 ? -2.268 -3.694 -2.439 1.00 93.81 89 LEU A N 1
ATOM 703 C CA . LEU A 1 89 ? -1.780 -4.765 -3.296 1.00 93.81 89 LEU A CA 1
ATOM 704 C C . LEU A 1 89 ? -1.100 -4.119 -4.501 1.00 93.81 89 LEU A C 1
ATOM 706 O O . LEU A 1 89 ? -1.756 -3.644 -5.428 1.00 93.81 89 LEU A O 1
ATOM 710 N N . LEU A 1 90 ? 0.230 -4.069 -4.457 1.00 94.56 90 LEU A N 1
ATOM 711 C CA . LEU A 1 90 ? 1.029 -3.391 -5.466 1.00 94.56 90 LEU A CA 1
ATOM 712 C C . LEU A 1 90 ? 1.551 -4.372 -6.526 1.00 94.56 90 LEU A C 1
ATOM 714 O O . LEU A 1 90 ? 2.432 -5.192 -6.265 1.00 94.56 90 LEU A O 1
ATOM 718 N N . PHE A 1 91 ? 1.048 -4.247 -7.748 1.00 92.81 91 PHE A N 1
ATOM 719 C CA . PHE A 1 91 ? 1.443 -5.045 -8.901 1.00 92.81 91 PHE A CA 1
ATOM 720 C C . PHE A 1 91 ? 2.619 -4.407 -9.630 1.00 92.81 91 PHE A C 1
ATOM 722 O O . PHE A 1 91 ? 2.562 -3.254 -10.058 1.00 92.81 91 PHE A O 1
ATOM 729 N N . ASN A 1 92 ? 3.694 -5.164 -9.827 1.00 91.56 92 ASN A N 1
ATOM 730 C CA . ASN A 1 92 ? 4.849 -4.692 -10.574 1.00 91.56 92 ASN A CA 1
ATOM 731 C C . ASN A 1 92 ? 4.879 -5.277 -11.992 1.00 91.56 92 ASN A C 1
ATOM 733 O O . ASN A 1 92 ? 4.975 -6.488 -12.158 1.00 91.56 92 ASN A O 1
ATOM 737 N N . ARG A 1 93 ? 4.910 -4.402 -13.004 1.00 87.44 93 ARG A N 1
ATOM 738 C CA . ARG A 1 93 ? 5.194 -4.767 -14.405 1.00 87.44 93 ARG A CA 1
ATOM 739 C C . ARG A 1 93 ? 6.623 -4.419 -14.853 1.00 87.44 93 ARG A C 1
ATOM 741 O O . ARG A 1 93 ? 7.008 -4.696 -15.984 1.00 87.44 93 ARG A O 1
ATOM 748 N N . ASN A 1 94 ? 7.423 -3.785 -13.994 1.00 82.62 94 ASN A N 1
ATOM 749 C CA . ASN A 1 94 ? 8.787 -3.381 -14.333 1.00 82.62 94 ASN A CA 1
ATOM 750 C C . ASN A 1 94 ? 9.728 -4.578 -14.302 1.00 82.62 94 ASN A C 1
ATOM 752 O O . ASN A 1 94 ? 9.642 -5.419 -13.408 1.00 82.62 94 ASN A O 1
ATOM 756 N N . ARG A 1 95 ? 10.707 -4.584 -15.213 1.00 79.12 95 ARG A N 1
ATOM 757 C CA . ARG A 1 95 ? 11.727 -5.641 -15.280 1.00 79.12 95 ARG A CA 1
ATOM 758 C C . ARG A 1 95 ? 12.550 -5.762 -13.994 1.00 79.12 95 ARG A C 1
ATOM 760 O O . ARG A 1 95 ? 12.890 -6.869 -13.601 1.00 79.12 95 ARG A O 1
ATOM 767 N N . SER A 1 96 ? 12.862 -4.644 -13.333 1.00 89.25 96 SER A N 1
ATOM 768 C CA . SER A 1 96 ? 13.634 -4.652 -12.084 1.00 89.25 96 SER A CA 1
ATOM 769 C C . SER A 1 96 ? 12.721 -4.554 -10.864 1.00 89.25 96 SER A C 1
ATOM 771 O O . SER A 1 96 ? 12.437 -3.463 -10.365 1.00 89.25 96 SER A O 1
ATOM 773 N N . PHE A 1 97 ? 12.257 -5.706 -10.379 1.00 90.38 97 PHE A N 1
ATOM 774 C CA . PHE A 1 97 ? 11.410 -5.774 -9.189 1.00 90.38 97 PHE A CA 1
ATOM 775 C C . PHE A 1 97 ? 12.149 -5.334 -7.916 1.00 90.38 97 PHE A C 1
ATOM 777 O O . PHE A 1 97 ? 11.591 -4.602 -7.101 1.00 90.38 97 PHE A O 1
ATOM 784 N N . SER A 1 98 ? 13.435 -5.671 -7.781 1.00 92.31 98 SER A N 1
ATOM 785 C CA . SER A 1 98 ? 14.262 -5.261 -6.637 1.00 92.31 98 SER A CA 1
ATOM 786 C C . SER A 1 98 ? 14.370 -3.739 -6.507 1.00 92.31 98 SER A C 1
ATOM 788 O O . SER A 1 98 ? 14.318 -3.215 -5.395 1.00 92.31 98 SER A O 1
ATOM 790 N N . ASN A 1 99 ? 14.435 -3.011 -7.630 1.00 93.56 99 ASN A N 1
ATOM 791 C CA . ASN A 1 99 ? 14.428 -1.544 -7.614 1.00 93.56 99 ASN A CA 1
ATOM 792 C C . ASN A 1 99 ? 13.093 -0.981 -7.118 1.00 93.56 99 ASN A C 1
ATOM 794 O O . ASN A 1 99 ? 13.081 0.058 -6.462 1.00 93.56 99 ASN A O 1
ATOM 798 N N . VAL A 1 100 ? 11.975 -1.647 -7.421 1.00 95.00 100 VAL A N 1
ATOM 799 C CA . VAL A 1 100 ? 10.662 -1.267 -6.885 1.00 95.00 100 VAL A CA 1
ATOM 800 C C . VAL A 1 100 ? 10.633 -1.499 -5.377 1.00 95.00 100 VAL A C 1
ATOM 802 O O . VAL A 1 100 ? 10.346 -0.563 -4.636 1.00 95.00 100 VAL A O 1
ATOM 805 N N . LEU A 1 101 ? 11.026 -2.689 -4.909 1.00 95.69 101 LEU A N 1
ATOM 806 C CA . LEU A 1 101 ? 11.068 -3.025 -3.479 1.00 95.69 101 LEU A CA 1
ATOM 807 C C . LEU A 1 101 ? 11.933 -2.051 -2.664 1.00 95.69 101 LEU A C 1
ATOM 809 O O . LEU A 1 101 ? 11.531 -1.638 -1.577 1.00 95.69 101 LEU A O 1
ATOM 813 N N . ALA A 1 102 ? 13.085 -1.641 -3.202 1.00 96.19 102 ALA A N 1
ATOM 814 C CA . ALA A 1 102 ? 13.979 -0.677 -2.558 1.00 96.19 102 ALA A CA 1
ATOM 815 C C . ALA A 1 102 ? 13.349 0.718 -2.379 1.00 96.19 102 ALA A C 1
ATOM 817 O O . ALA A 1 102 ? 13.767 1.469 -1.499 1.00 96.19 102 ALA A O 1
ATOM 818 N N . LYS A 1 103 ? 12.341 1.063 -3.189 1.00 97.25 103 LYS A N 1
ATOM 819 C CA . LYS A 1 103 ? 11.649 2.358 -3.148 1.00 97.25 103 LYS A CA 1
ATOM 820 C C . LYS A 1 103 ? 10.430 2.370 -2.233 1.00 97.25 103 LYS A C 1
ATOM 822 O O . LYS A 1 103 ? 10.125 3.423 -1.686 1.00 97.25 103 LYS A O 1
ATOM 827 N N . ILE A 1 104 ? 9.774 1.225 -2.013 1.00 97.25 104 ILE A N 1
ATOM 828 C CA . ILE A 1 104 ? 8.530 1.149 -1.225 1.00 97.25 104 ILE A CA 1
ATOM 829 C C . ILE A 1 104 ? 8.709 1.753 0.163 1.00 97.25 104 ILE A C 1
ATOM 831 O O . ILE A 1 104 ? 8.005 2.694 0.515 1.00 97.25 104 ILE A O 1
ATOM 835 N N . ARG A 1 105 ? 9.668 1.249 0.945 1.00 97.31 105 ARG A N 1
ATOM 836 C CA . ARG A 1 105 ? 9.848 1.704 2.326 1.00 97.31 105 ARG A CA 1
ATOM 837 C C . ARG A 1 105 ? 10.160 3.206 2.421 1.00 97.31 105 ARG A C 1
ATOM 839 O O . ARG A 1 105 ? 9.418 3.883 3.128 1.00 97.31 105 ARG A O 1
ATOM 846 N N . PRO A 1 106 ? 11.163 3.753 1.705 1.00 98.06 106 PRO A N 1
ATOM 847 C CA . PRO A 1 106 ? 11.423 5.190 1.730 1.00 98.06 106 PRO A CA 1
ATOM 848 C C . PRO A 1 106 ? 10.219 6.041 1.318 1.00 98.06 106 PRO A C 1
ATOM 850 O O . PRO A 1 106 ? 10.037 7.124 1.863 1.00 98.06 106 PRO A O 1
ATOM 853 N N . THR A 1 107 ? 9.399 5.590 0.363 1.00 98.25 107 THR A N 1
ATOM 854 C CA . THR A 1 107 ? 8.178 6.310 -0.027 1.00 98.25 107 THR A CA 1
ATOM 855 C C . THR A 1 107 ? 7.125 6.285 1.080 1.00 98.25 107 THR A C 1
ATOM 857 O O . THR A 1 107 ? 6.563 7.331 1.387 1.00 98.25 107 THR A O 1
ATOM 860 N N . MET A 1 108 ? 6.897 5.128 1.709 1.00 97.44 108 MET A N 1
ATOM 861 C CA . MET A 1 108 ? 5.944 4.983 2.817 1.00 97.44 108 MET A CA 1
ATOM 862 C C . MET A 1 108 ? 6.357 5.834 4.028 1.00 97.44 108 MET A C 1
ATOM 864 O O . MET A 1 108 ? 5.541 6.590 4.544 1.00 97.44 108 MET A O 1
ATOM 868 N N . GLU A 1 109 ? 7.632 5.775 4.438 1.00 97.62 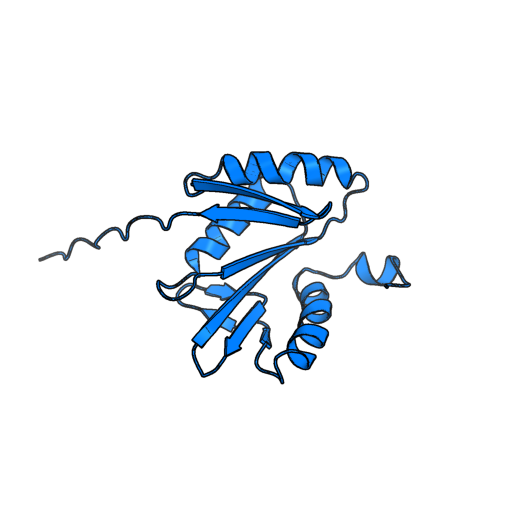109 GLU A N 1
ATOM 869 C CA . GLU A 1 109 ? 8.162 6.522 5.596 1.00 97.62 109 GLU A CA 1
ATOM 870 C C . GLU A 1 109 ? 8.162 8.046 5.387 1.00 97.62 109 GLU A C 1
ATOM 872 O O . GLU A 1 109 ? 8.090 8.794 6.357 1.00 97.62 109 GLU A O 1
ATOM 877 N N . LYS A 1 110 ? 8.227 8.524 4.137 1.00 97.62 110 LYS A N 1
ATOM 878 C CA . LYS A 1 110 ? 8.146 9.960 3.811 1.00 97.62 110 LYS A CA 1
ATOM 879 C C . LYS A 1 110 ? 6.731 10.528 3.904 1.00 97.62 110 LYS A C 1
ATOM 881 O O . LYS A 1 110 ? 6.577 11.749 3.894 1.00 97.62 110 LYS A O 1
ATOM 886 N N . HIS A 1 111 ? 5.707 9.680 3.935 1.00 96.62 111 HIS A N 1
ATOM 887 C CA . HIS A 1 111 ? 4.330 10.144 3.968 1.00 96.62 111 HIS A CA 1
ATOM 888 C C . HIS A 1 111 ? 4.034 10.860 5.302 1.00 96.62 111 HIS A C 1
ATOM 890 O O . HIS A 1 111 ? 4.336 10.295 6.355 1.00 96.62 111 HIS A O 1
ATOM 896 N N . PRO A 1 112 ? 3.393 12.048 5.316 1.00 95.06 112 PRO A N 1
ATOM 897 C CA . PRO A 1 112 ? 3.214 12.848 6.539 1.00 95.06 112 PRO A CA 1
ATOM 898 C C . PRO A 1 112 ? 2.463 12.137 7.670 1.00 95.06 112 PRO A C 1
ATOM 900 O O . PRO A 1 112 ? 2.633 12.455 8.842 1.00 95.06 112 PRO A O 1
ATOM 903 N N . GLN A 1 113 ? 1.604 11.186 7.308 1.00 95.00 113 GLN A N 1
ATOM 904 C CA . GLN A 1 113 ? 0.817 10.394 8.251 1.00 95.00 113 GLN A CA 1
ATOM 905 C C . GLN A 1 113 ? 1.497 9.088 8.686 1.00 95.00 113 GLN A C 1
ATOM 907 O O . GLN A 1 113 ? 0.932 8.388 9.519 1.00 95.00 113 GLN A O 1
ATOM 912 N N . CYS A 1 114 ? 2.666 8.723 8.148 1.00 97.00 114 CYS A N 1
ATOM 913 C CA . CYS A 1 114 ? 3.383 7.523 8.582 1.00 97.00 114 CYS A CA 1
ATOM 914 C C . CYS A 1 114 ? 3.995 7.753 9.971 1.00 97.00 114 CYS A C 1
ATOM 916 O O . CYS A 1 114 ? 4.761 8.693 10.167 1.00 97.00 114 CYS A O 1
ATOM 918 N N . THR A 1 115 ? 3.683 6.886 10.935 1.00 96.69 115 THR A N 1
ATOM 919 C CA . THR A 1 115 ? 4.199 6.986 12.311 1.00 96.69 115 THR A CA 1
ATOM 920 C C . THR A 1 115 ? 5.307 5.987 12.601 1.00 96.69 115 THR A C 1
ATOM 922 O O . THR A 1 115 ? 6.208 6.287 13.381 1.00 96.69 115 THR A O 1
ATOM 925 N N . SER A 1 116 ? 5.253 4.797 11.999 1.00 97.69 116 SER A N 1
ATOM 926 C CA . SER A 1 116 ? 6.279 3.769 12.190 1.00 97.69 116 SER A CA 1
ATOM 927 C C . SER A 1 116 ? 6.348 2.788 11.028 1.00 97.69 116 SER A C 1
ATOM 929 O O . SER A 1 116 ? 5.355 2.497 10.361 1.00 97.69 116 SER A O 1
ATOM 931 N N . PHE A 1 117 ? 7.545 2.239 10.827 1.00 98.00 117 PHE A N 1
ATOM 932 C CA . PHE A 1 117 ? 7.756 1.009 10.078 1.00 98.00 117 PHE A CA 1
ATOM 933 C C . PHE A 1 117 ? 7.777 -0.166 11.060 1.00 98.00 117 PHE A C 1
ATOM 935 O O . PHE A 1 117 ? 8.661 -0.255 11.911 1.00 98.00 117 PHE A O 1
ATOM 942 N N . ASP A 1 118 ? 6.825 -1.083 10.915 1.00 97.50 118 ASP A N 1
ATOM 943 C CA . ASP A 1 118 ? 6.602 -2.197 11.851 1.00 97.50 118 ASP A CA 1
ATOM 944 C C . ASP A 1 118 ? 7.304 -3.489 11.406 1.00 97.50 118 ASP A C 1
ATOM 946 O O . ASP A 1 118 ? 7.129 -4.561 11.999 1.00 97.50 118 ASP A O 1
ATOM 950 N N . GLY A 1 119 ? 8.100 -3.390 10.341 1.00 96.75 119 GLY A N 1
ATOM 951 C CA . GLY A 1 119 ? 8.973 -4.442 9.858 1.00 96.75 119 GLY A CA 1
ATOM 952 C C . GLY A 1 119 ? 8.572 -5.026 8.508 1.00 96.75 119 GLY A C 1
ATOM 953 O O . GLY A 1 119 ? 7.499 -4.791 7.947 1.00 96.75 119 GLY A O 1
ATOM 954 N N . LYS A 1 120 ? 9.497 -5.823 7.981 1.00 96.12 120 LYS A N 1
ATOM 955 C CA . LYS A 1 120 ? 9.348 -6.588 6.748 1.00 96.12 120 LYS A CA 1
ATOM 956 C C . LYS A 1 120 ? 8.877 -8.000 7.113 1.00 96.12 120 LYS A C 1
ATOM 958 O O . LYS A 1 120 ? 9.573 -8.690 7.855 1.00 96.12 120 LYS A O 1
ATOM 963 N N . ARG A 1 121 ? 7.693 -8.410 6.646 1.00 93.94 121 ARG A N 1
ATOM 964 C CA . ARG A 1 121 ? 7.079 -9.720 6.961 1.00 93.94 121 ARG A CA 1
ATOM 965 C C . ARG A 1 121 ? 7.523 -10.818 5.996 1.00 93.94 121 ARG A C 1
ATOM 967 O O . ARG A 1 121 ? 7.636 -11.974 6.383 1.00 93.94 121 ARG A O 1
ATOM 974 N N . SER A 1 122 ? 7.823 -10.437 4.760 1.00 94.62 122 SER A N 1
ATOM 975 C CA . SER A 1 122 ? 8.402 -11.290 3.721 1.00 94.62 122 SER A CA 1
ATOM 976 C C . SER A 1 122 ? 9.183 -10.424 2.734 1.00 94.62 122 SER A C 1
ATOM 978 O O . SER A 1 122 ? 9.246 -9.207 2.901 1.00 94.62 122 SER A O 1
ATOM 980 N N . GLU A 1 123 ? 9.779 -11.005 1.689 1.00 92.62 123 GLU A N 1
ATOM 981 C CA . GLU A 1 123 ? 10.514 -10.233 0.679 1.00 92.62 123 GLU A CA 1
ATOM 982 C C . GLU A 1 123 ? 9.693 -9.068 0.090 1.00 92.62 123 GLU A C 1
ATOM 984 O O . GLU A 1 123 ? 10.251 -7.996 -0.167 1.00 92.62 123 GLU A O 1
ATOM 989 N N . THR A 1 124 ? 8.381 -9.267 -0.040 1.00 94.50 124 THR A N 1
ATOM 990 C CA . THR A 1 124 ? 7.443 -8.386 -0.742 1.00 94.50 124 THR A CA 1
ATOM 991 C C . THR A 1 124 ? 6.346 -7.817 0.159 1.00 94.50 124 THR A C 1
ATOM 993 O O . THR A 1 124 ? 5.397 -7.226 -0.346 1.00 94.50 124 THR A O 1
ATOM 996 N N . GLU A 1 125 ? 6.446 -7.992 1.478 1.00 96.69 125 GLU A N 1
ATOM 997 C CA . GLU A 1 125 ? 5.431 -7.545 2.436 1.00 96.69 125 GLU A CA 1
ATOM 998 C C . GLU A 1 125 ? 6.050 -6.648 3.507 1.00 96.69 125 GLU A C 1
ATOM 1000 O O . GLU A 1 125 ? 6.961 -7.045 4.243 1.00 96.69 125 GLU A O 1
ATOM 1005 N N . PHE A 1 126 ? 5.522 -5.431 3.602 1.00 97.56 126 PHE A N 1
ATOM 1006 C CA . PHE A 1 126 ? 5.998 -4.383 4.493 1.00 97.56 126 PHE A CA 1
ATOM 1007 C C . PHE A 1 126 ? 4.834 -3.892 5.352 1.00 97.56 126 PHE A C 1
ATOM 1009 O O . PHE A 1 126 ? 3.766 -3.587 4.824 1.00 97.56 126 PHE A O 1
ATOM 1016 N N . ALA A 1 127 ? 5.047 -3.812 6.663 1.00 97.62 127 ALA A N 1
ATOM 1017 C CA . ALA A 1 127 ? 4.050 -3.341 7.615 1.00 97.62 127 ALA A CA 1
ATOM 1018 C C . ALA A 1 127 ? 4.420 -1.946 8.132 1.00 97.62 127 ALA A C 1
ATOM 1020 O O . ALA A 1 127 ? 5.581 -1.682 8.446 1.00 97.62 127 ALA A O 1
ATOM 1021 N N . PHE A 1 128 ? 3.424 -1.071 8.227 1.00 97.38 128 PHE A N 1
ATOM 1022 C CA . PHE A 1 128 ? 3.563 0.305 8.691 1.00 97.38 128 PHE A CA 1
ATOM 1023 C C . PHE A 1 128 ? 2.339 0.697 9.512 1.00 97.38 128 PHE A C 1
ATOM 1025 O O . PHE A 1 128 ? 1.231 0.230 9.232 1.00 97.38 128 PHE A O 1
ATOM 1032 N N . THR A 1 129 ? 2.533 1.632 10.438 1.00 96.06 129 THR A N 1
ATOM 1033 C CA . THR A 1 129 ? 1.441 2.304 11.138 1.00 96.06 129 THR A CA 1
ATOM 1034 C C . THR A 1 129 ? 1.315 3.728 10.614 1.00 96.06 129 THR A C 1
ATOM 1036 O O . THR A 1 129 ? 2.309 4.438 10.444 1.00 96.06 129 THR A O 1
ATOM 1039 N N . PHE A 1 130 ? 0.074 4.138 10.358 1.00 94.44 130 PHE A N 1
ATOM 1040 C CA . PHE A 1 130 ? -0.276 5.486 9.930 1.00 94.44 130 PHE A CA 1
ATOM 1041 C C . PHE A 1 130 ? -1.252 6.121 10.920 1.00 94.44 130 PHE A C 1
ATOM 1043 O O . PHE A 1 130 ? -2.209 5.485 11.365 1.00 94.44 130 PHE A O 1
ATOM 1050 N N . ALA A 1 131 ? -1.038 7.396 11.232 1.00 90.56 131 ALA A N 1
ATOM 1051 C CA . ALA A 1 131 ? -1.984 8.213 11.975 1.00 90.56 131 ALA A CA 1
ATOM 1052 C C . ALA A 1 131 ? -3.076 8.751 11.044 1.00 90.56 131 ALA A C 1
ATOM 1054 O O . ALA A 1 131 ? -2.838 9.089 9.884 1.00 90.56 131 ALA A O 1
ATOM 1055 N N . ARG A 1 132 ? -4.293 8.912 11.564 1.00 77.81 132 ARG A N 1
ATOM 1056 C CA . ARG A 1 132 ? -5.318 9.690 10.860 1.00 77.81 132 ARG A CA 1
ATOM 1057 C C . ARG A 1 132 ? -4.974 11.173 10.933 1.00 77.81 132 ARG A C 1
ATOM 1059 O O . ARG A 1 132 ? -4.577 11.657 11.992 1.00 77.81 132 ARG A O 1
ATOM 1066 N N . ALA A 1 133 ? -5.208 11.902 9.846 1.00 71.69 133 ALA A N 1
ATOM 1067 C CA . ALA A 1 133 ? -5.244 13.354 9.904 1.00 71.69 133 ALA A CA 1
ATOM 1068 C C . ALA A 1 133 ? -6.302 13.795 10.943 1.00 71.69 133 ALA A C 1
ATOM 1070 O O . ALA A 1 133 ? -7.371 13.171 11.020 1.00 71.69 133 ALA A O 1
ATOM 1071 N N . PRO A 1 134 ? -6.035 14.836 11.753 1.00 60.03 134 PRO A N 1
ATOM 1072 C CA . PRO A 1 134 ? -7.040 15.393 12.647 1.00 60.03 134 PRO A CA 1
ATOM 1073 C C . PRO A 1 134 ? -8.276 15.773 11.830 1.00 60.03 134 PRO A C 1
ATOM 1075 O O . PRO A 1 134 ? -8.141 16.442 10.805 1.00 60.03 134 PRO A O 1
ATOM 1078 N N . MET A 1 135 ? -9.477 15.371 12.266 1.00 55.41 135 MET A N 1
ATOM 1079 C CA . MET A 1 135 ? -10.707 15.921 11.692 1.00 55.41 135 MET A CA 1
ATOM 1080 C C . MET A 1 135 ? -10.641 17.436 11.858 1.00 55.41 135 MET A C 1
ATOM 1082 O O . MET A 1 135 ? -10.743 17.950 12.973 1.00 55.41 135 MET A O 1
ATOM 1086 N N . THR A 1 136 ? -10.448 18.158 10.759 1.00 51.22 136 THR A N 1
ATOM 1087 C CA . THR A 1 136 ? -10.639 19.600 10.753 1.00 51.22 136 THR A CA 1
ATOM 1088 C C . THR A 1 136 ? -12.112 19.794 11.080 1.00 51.22 136 THR A C 1
ATOM 1090 O O . THR A 1 136 ? -12.977 19.395 10.301 1.00 51.22 136 THR A O 1
ATOM 1093 N N . ARG A 1 137 ? -12.423 20.310 12.276 1.00 41.06 137 ARG A N 1
ATOM 1094 C CA . ARG A 1 137 ? -13.783 20.758 12.583 1.00 41.06 137 ARG A CA 1
ATOM 1095 C C . ARG A 1 137 ? -14.148 21.730 11.470 1.00 41.06 137 ARG A C 1
ATOM 1097 O O . ARG A 1 137 ? -13.527 22.786 11.375 1.00 41.06 137 ARG A O 1
ATOM 1104 N N . ALA A 1 138 ? -15.103 21.358 10.619 1.00 44.62 138 ALA A N 1
ATOM 1105 C CA . ALA A 1 138 ? -15.764 22.328 9.769 1.00 44.62 138 ALA A CA 1
ATOM 1106 C C . ALA A 1 138 ? -16.231 23.434 10.714 1.00 44.62 138 ALA A C 1
ATOM 1108 O O . ALA A 1 138 ? -16.979 23.163 11.658 1.00 44.62 138 ALA A O 1
ATOM 1109 N N . ALA A 1 139 ? -15.681 24.636 10.545 1.00 42.09 139 ALA A N 1
ATOM 1110 C CA . ALA A 1 139 ? -16.157 25.797 11.261 1.00 42.09 139 ALA A CA 1
ATOM 1111 C C . ALA A 1 139 ? -17.647 25.897 10.940 1.00 42.09 139 ALA A C 1
ATOM 1113 O O . ALA A 1 139 ? -18.030 26.131 9.795 1.00 42.09 139 ALA A O 1
ATOM 1114 N N . SER A 1 140 ? -18.479 25.612 11.937 1.00 41.50 140 SER A N 1
ATOM 1115 C CA . SER A 1 140 ? -19.892 25.934 11.913 1.00 41.50 140 SER A CA 1
ATOM 1116 C C . SER A 1 140 ? -19.975 27.439 11.697 1.00 41.50 140 SER A C 1
ATOM 1118 O O . SER A 1 140 ? -19.689 28.207 12.616 1.00 41.50 140 SER A O 1
ATOM 1120 N N . LEU A 1 141 ? -20.267 27.841 10.461 1.00 43.19 141 LEU A N 1
ATOM 1121 C CA . LEU A 1 141 ? -20.694 29.195 10.160 1.00 43.19 141 LEU A CA 1
ATOM 1122 C C . LEU A 1 141 ? -22.007 29.399 10.918 1.00 43.19 141 LEU A C 1
ATOM 1124 O O . LEU A 1 141 ? -22.974 28.667 10.702 1.00 43.19 141 LEU A O 1
ATOM 1128 N N . SER A 1 142 ? -21.940 30.310 11.885 1.00 57.78 142 SER A N 1
ATOM 1129 C CA . SER A 1 142 ? -23.053 30.883 12.640 1.00 57.78 142 SER A CA 1
ATOM 1130 C C . SER A 1 142 ? -24.045 31.589 11.731 1.00 57.78 142 SER A C 1
ATOM 1132 O O . SER A 1 142 ? -23.547 32.301 10.828 1.00 57.78 142 SER A O 1
#

Sequence (142 aa):
MERSPHAYADMDEETLRFQFLVPLNAKFEGEARGEAFNYGGKTDILITSQGRNIFIGECKIWKGEKALSEAIDQVLGYLSWRDTKAAILLFNRNRSFSNVLAKIRPTMEKHPQCTSFDGKRSETEFAFTFARAPMTRAASLS

Foldseek 3Di:
DDDDPPVPLPDDQLRVLVVVQVVVCVVLVNQKDAQDDAPQGTFGIFGADPNHTAETEHGEEDPDLVVLLVVVVVVLVRDDPRYDYYYYHYHYPDPDVVVVLVRNVVSQCPRPQWDDWPDAPDSRRTDTDGHRDPPPPPPPDD

pLDDT: mean 80.28, std 16.35, range [41.06, 98.25]

Secondary structure (DSSP, 8-state):
----HHHHHS--HHHHHHHHHHHHHHHTTT-EEEEEEETTEEEEEEEEETTEEEEEEEEEE---HHHHHHHHHHHHHH--TT---EEEEEE--SS-HHHHHHHHHHHHHTSTTEEEEEEEEETTEEEEEEPPPP--------